Protein AF-A0ABD0QVF5-F1 (afdb_monomer_lite)

pLDDT: mean 89.02, std 10.07, range [56.16, 98.0]

Sequence (105 aa):
EQGQLIRQDEFLLTFRKKKCYRHIFLFQDLILFSKTRKTDVGNDTYIYKQSFKTSDIGMTHNSGDSGLCFEIWFRRRKSQDTREVKENWTRDLERILWEQAVHNR

Foldseek 3Di:
DQAAFDDWDWDFDQDPNDTDIWIWTDHPFKIWTWDWDADPVRDTDTHGDDMDTPVQKDKDQADDDPSPDIDIDGRPPPPCPDPVNVVVVVVVVVVVVVVCVVVVD

Structure (mmCIF, N/CA/C/O backbone):
d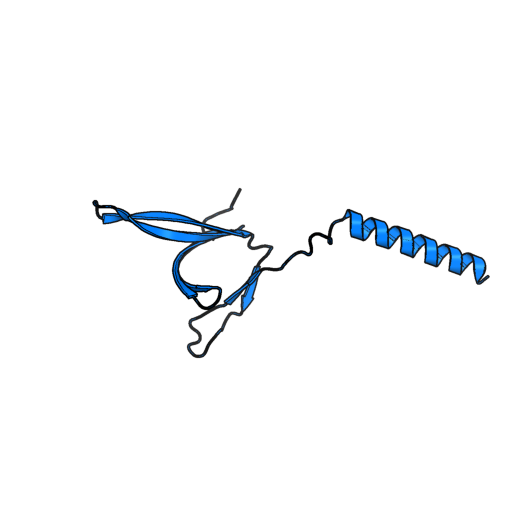ata_AF-A0ABD0QVF5-F1
#
_entry.id   AF-A0ABD0QVF5-F1
#
loop_
_atom_site.group_PDB
_atom_site.id
_atom_site.type_symbol
_atom_site.label_atom_id
_atom_site.label_alt_id
_atom_site.label_comp_id
_atom_site.label_asym_id
_atom_site.label_entity_id
_atom_site.label_seq_id
_atom_site.pdbx_PDB_ins_code
_atom_site.Cartn_x
_atom_site.Cartn_y
_atom_site.Cartn_z
_atom_site.occupancy
_atom_site.B_iso_or_equiv
_atom_site.auth_seq_id
_atom_site.auth_comp_id
_atom_site.auth_asym_id
_atom_site.auth_atom_id
_atom_site.pdbx_PDB_model_num
ATOM 1 N N . GLU A 1 1 ? -11.699 -3.614 -11.820 1.00 71.62 1 GLU A N 1
ATOM 2 C CA . GLU A 1 1 ? -12.300 -4.076 -10.552 1.00 71.62 1 GLU A CA 1
ATOM 3 C C . GLU A 1 1 ? -11.163 -4.357 -9.569 1.00 71.62 1 GLU A C 1
ATOM 5 O O . GLU A 1 1 ? -10.038 -4.487 -10.027 1.00 71.62 1 GLU A O 1
ATOM 10 N N . GLN A 1 2 ? -11.399 -4.304 -8.256 1.00 78.62 2 GLN A N 1
ATOM 11 C CA . GLN A 1 2 ? -10.343 -4.336 -7.219 1.00 78.62 2 GLN A CA 1
ATOM 12 C C . GLN A 1 2 ? -10.017 -5.742 -6.677 1.00 78.62 2 GLN A C 1
ATOM 14 O O . GLN A 1 2 ? -9.124 -5.887 -5.843 1.00 78.62 2 GLN A O 1
ATOM 19 N N . GLY A 1 3 ? -10.742 -6.761 -7.144 1.00 92.94 3 GLY A N 1
ATOM 20 C CA . GLY A 1 3 ? -10.661 -8.130 -6.642 1.00 92.94 3 GLY A CA 1
ATOM 21 C C . GLY A 1 3 ? -11.326 -8.325 -5.272 1.00 92.94 3 GLY A C 1
ATOM 22 O O . GLY A 1 3 ? -11.992 -7.429 -4.746 1.00 92.94 3 GLY A O 1
ATOM 23 N N . GLN A 1 4 ? -11.168 -9.523 -4.700 1.00 96.88 4 GLN A N 1
ATOM 24 C CA . GLN A 1 4 ? -11.738 -9.896 -3.399 1.00 96.88 4 GLN A CA 1
ATOM 25 C C . GLN A 1 4 ? -11.008 -9.198 -2.239 1.00 96.88 4 GLN A C 1
ATOM 27 O O . GLN A 1 4 ? -9.788 -9.036 -2.286 1.00 96.88 4 GLN A O 1
ATOM 32 N N . LEU A 1 5 ? -11.737 -8.822 -1.179 1.00 97.38 5 LEU A N 1
ATOM 33 C CA . LEU A 1 5 ? -11.147 -8.381 0.091 1.00 97.38 5 LEU A CA 1
ATOM 34 C C . LEU A 1 5 ? -10.530 -9.581 0.825 1.00 97.38 5 LEU A C 1
ATOM 36 O O . LEU A 1 5 ? -11.231 -10.539 1.139 1.00 97.38 5 LEU A O 1
ATOM 40 N N . ILE A 1 6 ? -9.235 -9.507 1.123 1.00 97.94 6 ILE A N 1
ATOM 41 C CA . ILE A 1 6 ? -8.459 -10.589 1.746 1.00 97.94 6 ILE A CA 1
ATOM 42 C C . ILE A 1 6 ? -8.274 -10.331 3.247 1.00 97.94 6 ILE A C 1
ATOM 44 O O . ILE A 1 6 ? -8.471 -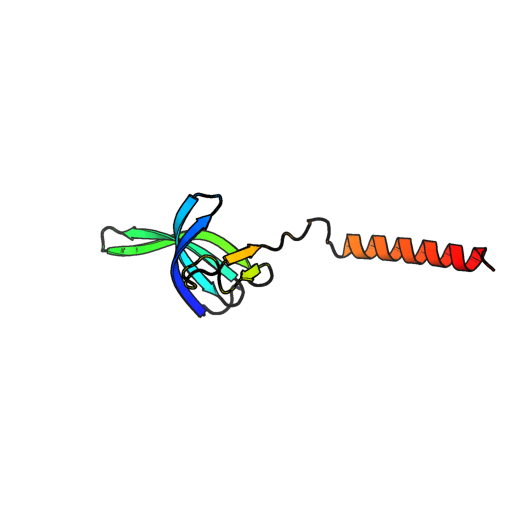11.230 4.063 1.00 97.94 6 ILE A O 1
ATOM 48 N N . ARG A 1 7 ? -7.884 -9.106 3.626 1.00 97.69 7 AR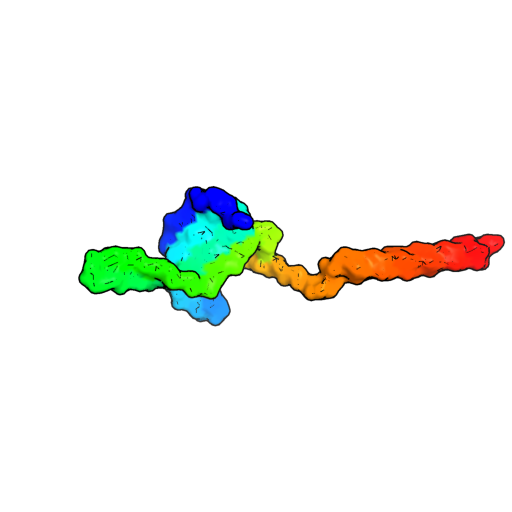G A N 1
ATOM 49 C CA . ARG A 1 7 ? -7.657 -8.691 5.023 1.00 97.69 7 ARG A CA 1
ATOM 50 C C . ARG A 1 7 ? -8.035 -7.229 5.222 1.00 97.69 7 ARG A C 1
ATOM 52 O O . ARG A 1 7 ? -7.982 -6.439 4.280 1.00 97.69 7 ARG A O 1
ATOM 59 N N . GLN A 1 8 ? -8.351 -6.865 6.458 1.00 97.31 8 GLN A N 1
ATOM 60 C CA . GLN A 1 8 ? -8.454 -5.473 6.869 1.00 97.31 8 GLN A CA 1
ATOM 61 C C . GLN A 1 8 ? -8.126 -5.323 8.353 1.00 97.31 8 GLN A C 1
ATOM 63 O O . GLN A 1 8 ? -8.624 -6.106 9.150 1.00 97.31 8 GLN A O 1
ATOM 68 N N . ASP A 1 9 ? -7.312 -4.331 8.699 1.00 96.38 9 ASP A N 1
ATOM 69 C CA . ASP A 1 9 ? -6.899 -4.057 10.079 1.00 96.38 9 ASP A CA 1
ATOM 70 C C . ASP A 1 9 ? -6.397 -2.613 10.222 1.00 96.38 9 ASP A C 1
ATOM 72 O O . ASP A 1 9 ? -6.040 -1.951 9.237 1.00 96.38 9 ASP A O 1
ATOM 76 N N . GLU A 1 10 ? -6.350 -2.118 11.459 1.00 95.44 10 GLU A N 1
ATOM 77 C CA . GLU A 1 10 ? -5.754 -0.822 11.777 1.00 95.44 10 GLU A CA 1
ATOM 78 C C . GLU A 1 10 ? -4.252 -0.954 12.055 1.00 95.44 10 GLU A C 1
ATOM 80 O O . GLU A 1 10 ? -3.814 -1.728 12.902 1.00 95.44 10 GLU A O 1
ATOM 85 N N . PHE A 1 11 ? -3.451 -0.144 11.361 1.00 94.81 11 PHE A N 1
ATOM 86 C CA . PHE A 1 11 ? -1.999 -0.120 11.505 1.00 94.81 11 PHE A CA 1
ATOM 87 C C . PHE A 1 11 ? -1.490 1.278 11.840 1.00 94.81 11 PHE A C 1
ATOM 89 O O . PHE A 1 11 ? -1.964 2.289 11.306 1.00 94.81 11 PHE A O 1
ATOM 96 N N . LEU A 1 12 ? -0.441 1.330 12.664 1.00 94.06 12 LEU A N 1
ATOM 97 C CA . LEU A 1 12 ? 0.377 2.524 12.833 1.00 94.06 12 LEU A CA 1
ATOM 98 C C . LEU A 1 12 ? 1.369 2.637 11.670 1.00 94.06 12 LEU A C 1
ATOM 100 O O . LEU A 1 12 ? 2.391 1.958 11.629 1.00 94.06 12 LEU A O 1
ATOM 104 N N . LEU A 1 13 ? 1.096 3.539 10.734 1.00 92.44 13 LEU A N 1
ATOM 105 C CA . LEU A 1 13 ? 1.963 3.782 9.585 1.00 92.44 13 LEU A CA 1
ATOM 106 C C . LEU A 1 13 ? 2.970 4.878 9.876 1.00 92.44 13 LEU A C 1
ATOM 108 O O . LEU A 1 13 ? 2.603 5.943 10.375 1.00 92.44 13 LEU A O 1
ATOM 112 N N . THR A 1 14 ? 4.214 4.660 9.454 1.00 90.50 14 THR A N 1
ATOM 113 C CA . THR A 1 14 ? 5.219 5.719 9.353 1.00 90.50 14 THR A CA 1
ATOM 114 C C . THR A 1 14 ? 5.382 6.111 7.890 1.00 90.50 14 THR A C 1
ATOM 116 O O . THR A 1 14 ? 5.956 5.372 7.100 1.00 90.50 14 THR A O 1
ATOM 119 N N . PHE A 1 15 ? 4.883 7.288 7.514 1.00 84.81 15 PHE A N 1
ATOM 120 C CA . PHE A 1 15 ? 4.999 7.821 6.157 1.00 84.81 15 PHE A CA 1
ATOM 121 C C . PHE A 1 15 ? 5.638 9.208 6.194 1.00 84.81 15 PHE A C 1
ATOM 123 O O . PHE A 1 15 ? 5.171 10.093 6.912 1.00 84.81 15 PHE A O 1
ATOM 130 N N . ARG A 1 16 ? 6.720 9.414 5.429 1.00 86.00 16 ARG A N 1
ATOM 131 C CA . ARG A 1 16 ? 7.478 10.685 5.394 1.00 86.00 16 ARG A CA 1
ATOM 132 C C . ARG A 1 16 ? 7.829 11.210 6.798 1.00 86.00 16 ARG A C 1
ATOM 134 O O . ARG A 1 16 ? 7.617 12.382 7.097 1.00 86.00 16 ARG A O 1
ATOM 141 N N . LYS A 1 17 ? 8.337 10.324 7.666 1.00 87.25 17 LYS A N 1
ATOM 142 C CA . LYS A 1 17 ? 8.688 10.600 9.077 1.00 87.25 17 LYS A CA 1
ATOM 143 C C . LYS A 1 17 ? 7.510 10.998 9.986 1.00 87.25 17 LYS A C 1
ATOM 145 O O . LYS A 1 17 ? 7.736 11.391 11.125 1.00 87.25 17 LYS A O 1
ATOM 150 N N . LYS A 1 18 ? 6.257 10.886 9.529 1.00 91.00 18 LYS A N 1
ATOM 151 C CA . LYS A 1 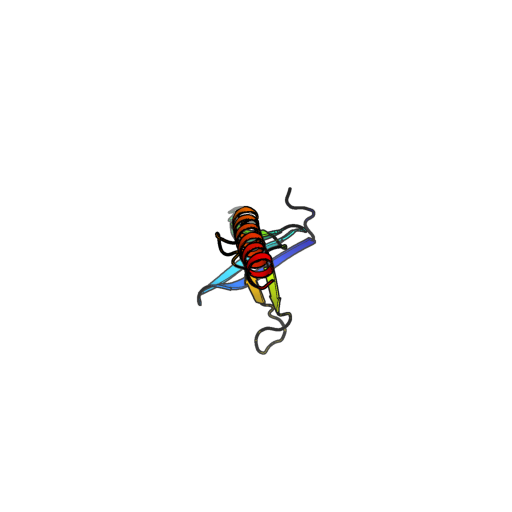18 ? 5.057 11.108 10.350 1.00 91.00 18 LYS A CA 1
ATOM 152 C C . LYS A 1 18 ? 4.376 9.780 10.659 1.00 91.00 18 LYS A C 1
ATOM 154 O O . LYS A 1 18 ? 4.183 8.965 9.758 1.00 91.00 18 LYS A O 1
ATOM 159 N N . LYS A 1 19 ? 3.991 9.591 11.921 1.00 93.00 19 LYS A N 1
ATOM 160 C CA . LYS A 1 19 ? 3.219 8.433 12.381 1.00 93.00 19 LYS A CA 1
ATOM 161 C C . LYS A 1 19 ? 1.725 8.731 12.316 1.00 93.00 19 LYS A C 1
ATOM 163 O O . LYS A 1 19 ? 1.295 9.813 12.715 1.00 93.00 19 LYS A O 1
ATOM 168 N N . CYS A 1 20 ? 0.928 7.799 11.809 1.00 93.50 20 CYS A N 1
ATOM 169 C CA . CYS A 1 20 ? -0.526 7.922 11.816 1.00 93.50 20 CYS A CA 1
ATOM 170 C C . CYS A 1 20 ? -1.219 6.562 11.747 1.00 93.50 20 CYS A C 1
ATOM 172 O O . CYS A 1 20 ? -0.766 5.683 11.020 1.00 93.50 20 CYS A O 1
ATOM 174 N N . TYR A 1 21 ? -2.347 6.425 12.441 1.00 94.50 21 TYR A N 1
ATOM 175 C CA . TYR A 1 21 ? -3.212 5.258 12.300 1.00 94.50 21 TYR A CA 1
ATOM 176 C C . TYR A 1 21 ? -4.000 5.321 10.991 1.00 94.50 21 TYR A C 1
ATOM 178 O O . TYR A 1 21 ? -4.508 6.385 10.593 1.00 94.50 21 TYR A O 1
ATOM 186 N N . ARG A 1 22 ? -4.065 4.192 10.291 1.00 96.31 22 ARG A N 1
ATOM 187 C CA . ARG A 1 22 ? -4.970 3.976 9.161 1.00 96.31 22 ARG A CA 1
ATOM 188 C C . ARG A 1 22 ? -5.575 2.597 9.277 1.00 96.31 22 ARG A C 1
ATOM 190 O O . ARG A 1 22 ? -4.860 1.643 9.565 1.00 96.31 22 ARG A O 1
ATOM 197 N N . HIS A 1 23 ? -6.844 2.506 8.919 1.00 97.31 23 HIS A N 1
ATOM 198 C CA . HIS A 1 23 ? -7.446 1.230 8.584 1.00 97.31 23 HIS A CA 1
ATOM 199 C C . HIS A 1 23 ? -7.065 0.889 7.148 1.00 97.31 23 HIS A C 1
ATOM 201 O O . HIS A 1 23 ? -7.314 1.679 6.222 1.00 97.31 23 HIS A O 1
ATOM 207 N N . ILE A 1 24 ? -6.387 -0.239 6.986 1.00 97.31 24 ILE A N 1
ATOM 208 C CA . ILE A 1 24 ? -5.882 -0.726 5.710 1.00 97.31 24 ILE A CA 1
ATOM 209 C C . ILE A 1 24 ? -6.794 -1.849 5.237 1.00 97.31 24 ILE A C 1
ATOM 211 O O . ILE A 1 24 ? -7.084 -2.763 5.998 1.00 97.31 24 ILE A O 1
ATOM 215 N N . PHE A 1 25 ? -7.194 -1.802 3.971 1.00 97.69 25 PHE A N 1
ATOM 216 C CA . PHE A 1 25 ? -7.897 -2.888 3.297 1.00 97.69 25 PHE A CA 1
ATOM 217 C C . PHE A 1 25 ? -6.969 -3.495 2.251 1.00 97.69 25 PHE A C 1
ATOM 219 O O . PHE A 1 25 ? -6.499 -2.794 1.352 1.00 97.69 25 PHE A O 1
ATOM 226 N N . LEU A 1 26 ? -6.706 -4.792 2.364 1.00 97.50 26 LEU A N 1
ATOM 227 C CA . LEU A 1 26 ? -5.959 -5.556 1.378 1.00 97.50 26 LEU A CA 1
ATOM 228 C C . LEU A 1 26 ? -6.944 -6.312 0.494 1.00 97.50 26 LEU A C 1
ATOM 230 O O . LEU A 1 26 ? -7.570 -7.275 0.938 1.00 97.50 26 LEU A O 1
ATOM 234 N N . PHE A 1 27 ? -7.046 -5.885 -0.756 1.00 98.00 27 PHE A N 1
ATOM 235 C CA . PHE A 1 27 ? -7.719 -6.623 -1.812 1.00 98.00 27 PHE A CA 1
ATOM 236 C C . PHE A 1 27 ? -6.694 -7.381 -2.657 1.00 98.00 27 PHE A C 1
ATOM 238 O O . PHE A 1 27 ? -5.488 -7.151 -2.556 1.00 98.00 27 PHE A O 1
ATOM 245 N N . GLN A 1 28 ? -7.176 -8.269 -3.522 1.00 96.50 28 GLN A N 1
ATOM 246 C CA . GLN A 1 28 ? -6.324 -9.014 -4.446 1.00 96.50 28 GLN A CA 1
ATOM 247 C C . GLN A 1 28 ? -5.505 -8.094 -5.368 1.00 96.50 28 GLN A C 1
ATOM 249 O O . GLN A 1 28 ? -4.295 -8.284 -5.515 1.00 96.50 28 GLN A O 1
ATOM 254 N N . ASP A 1 29 ? -6.130 -7.047 -5.917 1.00 95.94 29 ASP A N 1
ATOM 255 C CA . ASP A 1 29 ? -5.483 -6.194 -6.921 1.00 95.94 29 ASP A CA 1
ATOM 256 C C . ASP A 1 29 ? -4.977 -4.858 -6.364 1.00 95.94 29 ASP A C 1
ATOM 258 O O . ASP A 1 29 ? -4.256 -4.134 -7.057 1.00 95.94 29 ASP A O 1
ATOM 262 N N . LEU A 1 30 ? -5.330 -4.499 -5.123 1.00 96.19 30 LEU A N 1
ATOM 263 C CA . LEU A 1 30 ? -4.881 -3.256 -4.495 1.00 96.19 30 LEU A CA 1
ATOM 264 C C . LEU A 1 30 ? -4.820 -3.317 -2.968 1.00 96.19 30 LEU A C 1
ATOM 266 O O . LEU A 1 30 ? -5.558 -4.048 -2.316 1.00 96.19 30 LEU A O 1
ATOM 270 N N . ILE A 1 31 ? -3.993 -2.449 -2.395 1.00 96.19 31 ILE A N 1
ATOM 271 C CA . ILE A 1 31 ? -4.028 -2.081 -0.978 1.00 96.19 31 ILE A CA 1
ATOM 272 C C . ILE A 1 31 ? -4.589 -0.663 -0.846 1.00 96.19 31 ILE A C 1
ATOM 274 O O . ILE A 1 31 ? -4.174 0.248 -1.569 1.00 96.19 31 ILE A O 1
ATOM 278 N N . LEU A 1 32 ? -5.543 -0.465 0.062 1.00 96.94 32 LEU A N 1
ATOM 279 C CA . LEU A 1 32 ? -6.227 0.805 0.295 1.00 96.94 32 LEU A CA 1
ATOM 280 C C . LEU A 1 32 ? -5.977 1.291 1.719 1.00 96.94 32 LEU A C 1
ATOM 282 O O . LEU A 1 32 ? -6.193 0.575 2.689 1.00 96.94 32 LEU A O 1
ATOM 286 N N . PHE A 1 33 ? -5.582 2.553 1.836 1.00 96.56 33 PHE A N 1
ATOM 287 C CA . PHE A 1 33 ? -5.359 3.267 3.083 1.00 96.56 33 PHE A CA 1
ATOM 288 C C . PHE A 1 33 ? -6.526 4.207 3.354 1.00 96.56 33 PHE A C 1
ATOM 290 O O . PHE A 1 33 ? -6.863 5.057 2.520 1.00 96.56 33 PHE A O 1
ATOM 297 N N . SER A 1 34 ? -7.097 4.118 4.552 1.00 97.38 34 SER A N 1
ATOM 298 C CA . SER A 1 34 ? -8.209 4.967 4.973 1.00 97.38 34 SER A CA 1
ATOM 299 C C . SER A 1 34 ? -7.985 5.564 6.360 1.00 97.38 34 SER A C 1
ATOM 301 O O . SER A 1 34 ? -7.224 5.046 7.175 1.00 97.38 34 SER A O 1
ATOM 303 N N . LYS A 1 35 ? -8.625 6.701 6.634 1.00 95.88 35 LYS A N 1
ATOM 304 C CA . LYS A 1 35 ? -8.718 7.261 7.983 1.00 95.88 35 LYS A CA 1
ATOM 305 C C . LYS A 1 35 ? -10.061 6.855 8.581 1.00 95.88 35 LYS A C 1
ATOM 307 O O . LYS A 1 35 ? -11.090 7.266 8.048 1.00 95.88 35 LYS A O 1
ATOM 312 N N . THR A 1 36 ? -10.027 6.149 9.702 1.00 94.75 36 THR A N 1
ATOM 313 C CA . THR A 1 36 ? -11.209 5.842 10.510 1.00 94.75 36 THR A CA 1
ATOM 314 C C . THR A 1 36 ? -11.766 7.120 11.138 1.00 94.75 36 THR A C 1
ATOM 316 O O . THR A 1 36 ? -11.020 7.971 11.642 1.00 94.75 36 THR A O 1
ATOM 319 N N . ARG A 1 37 ? -13.084 7.284 11.083 1.00 93.44 37 ARG A N 1
ATOM 320 C CA . ARG A 1 37 ? -13.845 8.295 11.811 1.00 93.44 37 ARG A CA 1
ATOM 321 C C . ARG A 1 37 ? -14.990 7.619 12.545 1.00 93.44 37 ARG A C 1
ATOM 323 O O . ARG A 1 37 ? -15.847 7.015 11.908 1.00 93.44 37 ARG A O 1
ATOM 330 N N . LYS A 1 38 ? -15.030 7.807 13.858 1.00 89.56 38 LYS A N 1
ATOM 331 C CA . LYS A 1 38 ? -16.172 7.418 14.679 1.00 89.56 38 LYS A CA 1
ATOM 332 C C . LYS A 1 38 ? -17.324 8.380 14.427 1.00 89.56 38 LYS A C 1
ATOM 334 O O . LYS A 1 38 ? -17.116 9.593 14.380 1.00 89.56 38 LYS A O 1
ATOM 339 N N . THR A 1 39 ? -18.506 7.826 14.223 1.00 87.25 39 THR A N 1
ATOM 340 C CA . THR A 1 39 ? -19.765 8.572 14.181 1.00 87.25 39 THR A CA 1
ATOM 341 C C . THR A 1 39 ? -20.322 8.729 15.592 1.00 87.25 39 THR A C 1
ATOM 343 O O . THR A 1 39 ? -19.956 7.969 16.490 1.00 87.25 39 THR A O 1
ATOM 346 N N . ASP A 1 40 ? -21.240 9.676 15.782 1.00 84.88 40 ASP A N 1
ATOM 347 C CA . ASP A 1 40 ? -21.885 9.924 17.082 1.00 84.88 40 ASP A CA 1
ATOM 348 C C . ASP A 1 40 ? -22.694 8.712 17.584 1.00 84.88 40 ASP A C 1
ATOM 350 O O . ASP A 1 40 ? -22.944 8.569 18.775 1.00 84.88 40 ASP A O 1
ATOM 354 N N . VAL A 1 41 ? -23.050 7.799 16.673 1.00 84.75 41 VAL A N 1
ATOM 355 C CA . VAL A 1 41 ? -23.777 6.548 16.949 1.00 84.75 41 VAL A CA 1
ATOM 356 C C . VAL A 1 41 ? -22.818 5.374 17.234 1.00 84.75 41 VAL A C 1
ATOM 358 O O . VAL A 1 41 ? -23.246 4.234 17.372 1.00 84.75 41 VAL A O 1
ATOM 361 N N . GLY A 1 42 ? -21.505 5.622 17.310 1.00 83.12 42 GLY A N 1
ATOM 362 C CA . GLY A 1 42 ? -20.491 4.614 17.643 1.00 83.12 42 GLY A CA 1
ATOM 363 C C . GLY A 1 42 ? -20.006 3.754 16.471 1.00 83.12 42 GLY A C 1
ATOM 364 O O . GLY A 1 42 ? -19.096 2.950 16.657 1.00 83.12 42 GLY A O 1
ATOM 365 N N . ASN A 1 43 ? -20.547 3.944 15.265 1.00 88.38 43 ASN A N 1
ATOM 366 C CA . ASN A 1 43 ? -20.096 3.231 14.068 1.00 88.38 43 ASN A CA 1
ATOM 367 C C . ASN A 1 43 ? -18.842 3.876 13.471 1.00 88.38 43 ASN A C 1
ATOM 369 O O . ASN A 1 43 ? -18.729 5.107 13.436 1.00 88.38 43 ASN A O 1
ATOM 373 N N . ASP A 1 44 ? -17.948 3.052 12.929 1.00 90.62 44 ASP A N 1
ATOM 374 C CA . ASP A 1 44 ? -16.777 3.514 12.194 1.00 90.62 44 ASP A CA 1
ATOM 375 C C . ASP A 1 44 ? -17.108 3.795 10.724 1.00 90.62 44 ASP A C 1
ATOM 377 O O . ASP A 1 44 ? -17.771 3.024 10.033 1.00 90.62 44 ASP A O 1
ATOM 381 N N . THR A 1 45 ? -16.607 4.924 10.231 1.00 94.00 45 THR A N 1
ATOM 382 C CA . THR A 1 45 ? -16.623 5.300 8.816 1.00 94.00 45 THR A CA 1
ATOM 383 C C . THR A 1 45 ? -15.196 5.424 8.306 1.00 94.00 45 THR A C 1
ATOM 385 O O . THR A 1 45 ? -14.318 5.971 8.978 1.00 94.00 45 THR A O 1
ATOM 388 N N . TYR A 1 46 ? -14.947 4.931 7.095 1.00 96.12 46 TYR A N 1
ATOM 389 C CA . TYR A 1 46 ? -13.611 4.910 6.506 1.00 96.12 46 TYR A CA 1
ATOM 390 C C . TYR A 1 46 ? -13.491 5.957 5.408 1.00 96.12 46 TYR A C 1
ATOM 392 O O . TYR A 1 46 ? -14.119 5.871 4.356 1.00 96.12 46 TYR A O 1
ATOM 400 N N . ILE A 1 47 ? -12.647 6.959 5.642 1.00 96.44 47 ILE A N 1
ATOM 401 C CA . ILE A 1 47 ? -12.369 8.002 4.656 1.00 96.44 47 ILE A CA 1
ATOM 402 C C . ILE A 1 47 ? -11.167 7.588 3.825 1.00 96.44 47 ILE A C 1
ATOM 404 O O . ILE A 1 47 ? -10.054 7.503 4.352 1.00 96.44 47 ILE A O 1
ATOM 408 N N . TYR A 1 48 ? -11.374 7.415 2.521 1.00 96.56 48 TYR A N 1
ATOM 409 C CA . TYR A 1 48 ? -10.306 7.148 1.562 1.00 96.56 48 TYR A CA 1
ATOM 410 C C . TYR A 1 48 ? -9.143 8.144 1.700 1.00 96.56 48 TYR A C 1
ATOM 412 O O . TYR A 1 48 ? -9.336 9.359 1.823 1.00 96.56 48 TYR A O 1
ATOM 420 N N . LYS A 1 49 ? -7.913 7.623 1.680 1.00 95.50 49 LYS A N 1
ATOM 421 C CA . LYS A 1 49 ? -6.688 8.429 1.619 1.00 95.50 49 LYS A CA 1
ATOM 422 C C . LYS A 1 49 ? -5.871 8.119 0.386 1.00 95.50 49 LYS A C 1
ATOM 424 O O . LYS A 1 49 ? -5.452 9.048 -0.298 1.00 95.50 49 LYS A O 1
ATOM 429 N N . GLN A 1 50 ? -5.616 6.843 0.137 1.00 94.06 50 GLN A N 1
ATOM 430 C CA . GLN A 1 50 ? -4.770 6.418 -0.967 1.00 94.06 50 GLN A CA 1
ATOM 431 C C . GLN A 1 50 ? -4.990 4.941 -1.263 1.00 94.06 50 GLN A C 1
ATOM 433 O O . GLN A 1 50 ? -5.380 4.188 -0.378 1.00 94.06 50 GLN A O 1
ATOM 438 N N . SER A 1 51 ? -4.692 4.515 -2.482 1.00 94.69 51 SER A N 1
ATOM 439 C CA . SER A 1 51 ? -4.569 3.103 -2.826 1.00 94.69 51 SER A CA 1
ATOM 440 C C . SER A 1 51 ? -3.417 2.885 -3.797 1.00 94.69 51 SER A C 1
ATOM 442 O O . SER A 1 51 ? -2.972 3.822 -4.465 1.00 94.69 51 SER A O 1
ATOM 444 N N . PHE A 1 52 ? -2.931 1.650 -3.853 1.00 93.19 52 PHE A N 1
ATOM 445 C CA . PHE A 1 52 ? -1.883 1.225 -4.773 1.00 93.19 52 PHE A CA 1
ATOM 446 C C . PHE A 1 52 ? -2.196 -0.169 -5.284 1.00 93.19 52 PHE A C 1
ATOM 448 O O . PHE A 1 52 ? -2.637 -1.017 -4.510 1.00 93.19 52 PHE A O 1
ATOM 455 N N . LYS A 1 53 ? -1.932 -0.416 -6.569 1.00 93.94 53 LYS A N 1
ATOM 456 C CA . LYS A 1 53 ? -2.051 -1.761 -7.123 1.00 93.94 53 LYS A CA 1
ATOM 457 C C . LYS A 1 53 ? -1.010 -2.671 -6.488 1.00 93.94 53 LYS A C 1
ATOM 459 O O . LYS A 1 53 ? 0.152 -2.279 -6.366 1.00 93.94 53 LYS A O 1
ATOM 464 N N . THR A 1 54 ? -1.400 -3.892 -6.146 1.00 94.00 54 THR A N 1
ATOM 465 C CA . THR A 1 54 ? -0.474 -4.903 -5.609 1.00 94.00 54 THR A CA 1
ATOM 466 C C . THR A 1 54 ? 0.656 -5.205 -6.597 1.00 94.00 54 THR A C 1
ATOM 468 O O . THR A 1 54 ? 1.794 -5.400 -6.180 1.00 94.00 54 THR A O 1
ATOM 471 N N . SER A 1 55 ? 0.394 -5.097 -7.906 1.00 92.25 55 SER A N 1
ATOM 472 C CA . SER A 1 55 ? 1.403 -5.215 -8.972 1.00 92.25 55 SER A CA 1
ATOM 473 C C . SER A 1 55 ? 2.523 -4.166 -8.923 1.00 92.25 55 SER A C 1
ATOM 475 O O . SER A 1 55 ? 3.579 -4.365 -9.524 1.00 92.25 55 SER A O 1
ATOM 477 N N . ASP A 1 56 ? 2.294 -3.032 -8.256 1.00 91.31 56 ASP A N 1
ATOM 478 C CA . ASP A 1 56 ? 3.240 -1.913 -8.187 1.00 91.31 56 ASP A CA 1
ATOM 479 C C . ASP A 1 56 ? 3.963 -1.836 -6.824 1.00 91.31 56 ASP A C 1
ATOM 481 O O . ASP A 1 56 ? 4.709 -0.886 -6.569 1.00 91.31 56 ASP A O 1
ATOM 485 N N . ILE A 1 57 ? 3.773 -2.831 -5.950 1.00 92.19 57 ILE A N 1
ATOM 486 C CA . ILE A 1 57 ? 4.335 -2.874 -4.594 1.00 92.19 57 ILE A CA 1
ATOM 487 C C . ILE A 1 57 ? 5.415 -3.959 -4.483 1.00 92.19 57 ILE A C 1
ATOM 489 O O . ILE A 1 57 ? 5.267 -5.061 -5.003 1.00 92.19 57 ILE A O 1
ATOM 493 N N . GLY A 1 58 ? 6.509 -3.647 -3.784 1.00 91.56 58 GLY A N 1
ATOM 494 C CA . GLY A 1 58 ? 7.418 -4.631 -3.187 1.00 91.56 58 GLY A CA 1
ATOM 495 C C . GLY A 1 58 ? 7.338 -4.590 -1.657 1.00 91.56 58 GLY A C 1
ATOM 496 O O . GLY A 1 58 ? 6.831 -3.615 -1.102 1.00 91.56 58 GLY A O 1
ATOM 497 N N . MET A 1 59 ? 7.809 -5.642 -0.980 1.00 92.88 59 MET A N 1
ATOM 498 C CA . MET A 1 59 ? 7.649 -5.805 0.471 1.00 92.88 59 MET A CA 1
ATOM 499 C C . MET A 1 59 ? 8.875 -6.434 1.150 1.00 92.88 59 MET A C 1
ATOM 501 O O . MET A 1 59 ? 9.459 -7.381 0.619 1.00 92.88 59 MET A O 1
ATOM 505 N N . THR A 1 60 ? 9.229 -5.931 2.339 1.00 90.31 60 THR A N 1
ATOM 506 C CA . THR A 1 60 ? 10.209 -6.514 3.273 1.00 90.31 60 THR A CA 1
ATOM 507 C C . THR A 1 60 ? 9.404 -7.064 4.434 1.00 90.31 60 THR A C 1
ATOM 509 O O . THR A 1 60 ? 8.652 -6.326 5.069 1.00 90.31 60 THR A O 1
ATOM 512 N N . HIS A 1 61 ? 9.566 -8.359 4.697 1.00 84.88 61 HIS A N 1
ATOM 513 C CA . HIS A 1 61 ? 8.792 -9.082 5.705 1.00 84.88 61 HIS A CA 1
ATOM 514 C C . HIS A 1 61 ? 9.086 -8.599 7.128 1.00 84.88 61 HIS A C 1
ATOM 516 O O . HIS A 1 61 ? 8.156 -8.386 7.893 1.00 84.88 61 HIS A O 1
ATOM 522 N N . ASN A 1 62 ? 10.365 -8.386 7.450 1.00 83.62 62 ASN A N 1
ATOM 523 C CA . ASN A 1 62 ? 10.817 -8.005 8.783 1.00 83.62 62 ASN A CA 1
ATOM 524 C C . ASN A 1 62 ? 11.549 -6.667 8.703 1.00 83.62 62 ASN A C 1
ATOM 526 O O . ASN A 1 62 ? 12.696 -6.606 8.260 1.00 83.62 62 ASN A O 1
ATOM 530 N N . SER A 1 63 ? 10.875 -5.608 9.130 1.00 76.50 63 SER A N 1
ATOM 531 C CA . SER A 1 63 ? 11.442 -4.271 9.263 1.00 76.50 63 SER A CA 1
ATOM 532 C C . SER A 1 63 ? 11.487 -3.869 10.739 1.00 76.50 63 SER A C 1
ATOM 534 O O . SER A 1 63 ? 10.569 -4.153 11.504 1.00 76.50 63 SER A O 1
ATOM 536 N N . GLY A 1 64 ? 12.546 -3.169 11.148 1.00 76.38 64 GLY A N 1
ATOM 537 C CA . GLY A 1 64 ? 12.754 -2.773 12.546 1.00 76.38 64 GLY A CA 1
ATOM 538 C C . GLY A 1 64 ? 13.061 -3.943 13.492 1.00 76.38 64 GLY A C 1
ATOM 539 O O . GLY A 1 64 ? 13.160 -5.094 13.077 1.00 76.38 64 GLY A O 1
ATOM 540 N N . ASP A 1 65 ? 13.208 -3.633 14.781 1.00 76.12 65 ASP A N 1
ATOM 541 C CA . ASP A 1 65 ? 13.812 -4.564 15.749 1.00 76.12 65 ASP A CA 1
ATOM 542 C C . ASP A 1 65 ? 12.824 -5.569 16.365 1.00 76.12 65 ASP A C 1
ATOM 544 O O . ASP A 1 65 ? 13.237 -6.578 16.928 1.00 76.12 65 ASP A O 1
ATOM 548 N N . SER A 1 66 ? 11.512 -5.318 16.275 1.00 82.19 66 SER A N 1
ATOM 549 C CA . SER A 1 66 ? 10.491 -6.166 16.914 1.00 82.19 66 SER A CA 1
ATOM 550 C C . SER A 1 66 ? 10.031 -7.351 16.063 1.00 82.19 66 SER A C 1
ATOM 552 O O . SER A 1 66 ? 9.326 -8.216 16.574 1.00 82.19 66 SER A O 1
ATOM 554 N N . GLY A 1 67 ? 10.345 -7.370 14.761 1.00 80.69 67 GLY A N 1
ATOM 555 C CA . GLY A 1 67 ? 9.838 -8.375 13.815 1.00 80.69 67 GLY A CA 1
ATOM 556 C C . GLY A 1 67 ? 8.323 -8.322 13.558 1.00 80.69 67 GLY A C 1
ATOM 557 O O . GLY A 1 67 ? 7.802 -9.147 12.818 1.00 80.69 67 GLY A O 1
ATOM 558 N N . LEU A 1 68 ? 7.605 -7.359 14.148 1.00 83.62 68 LEU A N 1
ATOM 559 C CA . LEU A 1 68 ? 6.155 -7.181 13.977 1.00 83.62 68 LEU A CA 1
ATOM 560 C C . LEU A 1 68 ? 5.799 -6.181 12.871 1.00 83.62 68 LEU A C 1
ATOM 562 O O . LEU A 1 68 ? 4.626 -6.000 12.548 1.00 83.62 68 LEU A O 1
ATOM 566 N N . CYS A 1 69 ? 6.798 -5.497 12.317 1.00 85.69 69 CYS A N 1
ATOM 567 C CA . CYS A 1 69 ? 6.606 -4.517 11.263 1.00 85.69 69 CYS A CA 1
ATOM 568 C C . CYS A 1 69 ? 7.056 -5.109 9.931 1.00 85.69 69 CYS A C 1
ATOM 570 O O . CYS A 1 69 ? 8.137 -5.682 9.828 1.00 85.69 69 CYS A O 1
ATOM 572 N N . PHE A 1 70 ? 6.260 -4.876 8.899 1.00 88.94 70 PHE A N 1
ATOM 573 C CA . PHE A 1 70 ? 6.662 -5.049 7.513 1.00 88.94 70 PHE A CA 1
ATOM 574 C C . PHE A 1 70 ? 6.739 -3.673 6.851 1.00 88.94 70 PHE A C 1
ATOM 576 O O . PHE A 1 70 ? 6.118 -2.703 7.298 1.00 88.94 70 PHE A O 1
ATOM 583 N N . GLU A 1 71 ? 7.497 -3.584 5.769 1.00 90.56 71 GLU A N 1
ATOM 584 C CA . GLU A 1 71 ? 7.580 -2.381 4.949 1.00 90.56 71 GLU A CA 1
ATOM 585 C C . GLU A 1 71 ? 7.112 -2.694 3.536 1.00 90.56 71 GLU A C 1
ATOM 587 O O . GLU A 1 71 ? 7.451 -3.737 2.981 1.00 90.56 71 GLU A O 1
ATOM 592 N N . ILE A 1 72 ? 6.359 -1.766 2.946 1.00 91.75 72 ILE A N 1
ATOM 593 C CA . ILE A 1 72 ? 6.045 -1.781 1.521 1.00 91.75 72 ILE A CA 1
ATOM 594 C C . ILE A 1 72 ? 6.718 -0.596 0.833 1.00 91.75 72 ILE A C 1
ATOM 596 O O . ILE A 1 72 ? 6.693 0.528 1.339 1.00 91.75 72 ILE A O 1
ATOM 600 N N . TRP A 1 73 ? 7.275 -0.825 -0.350 1.00 89.50 73 TRP A N 1
ATOM 601 C CA . TRP A 1 73 ? 7.788 0.230 -1.221 1.00 89.50 73 TRP A CA 1
ATOM 602 C C . TRP A 1 73 ? 7.100 0.180 -2.570 1.00 89.50 73 TRP A C 1
ATOM 604 O O . TRP A 1 73 ? 6.734 -0.872 -3.091 1.00 89.50 73 TRP A O 1
ATOM 614 N N . PHE A 1 74 ? 6.954 1.356 -3.162 1.00 85.06 74 PHE A N 1
ATOM 615 C CA . PHE A 1 74 ? 6.290 1.507 -4.444 1.00 85.06 74 PHE A CA 1
ATOM 616 C C . PHE A 1 74 ? 7.327 1.497 -5.556 1.00 85.06 74 PHE A C 1
ATOM 618 O O . PHE A 1 74 ? 8.278 2.287 -5.549 1.00 85.06 74 PHE A O 1
ATOM 625 N N . ARG A 1 75 ? 7.124 0.637 -6.552 1.00 76.88 75 ARG A N 1
ATOM 626 C CA . ARG A 1 75 ? 7.882 0.708 -7.796 1.00 76.88 75 ARG A CA 1
ATOM 627 C C . ARG A 1 75 ? 7.453 1.972 -8.533 1.00 76.88 75 ARG A C 1
ATOM 629 O O . ARG A 1 75 ? 6.370 2.041 -9.108 1.00 76.88 75 ARG A O 1
ATOM 636 N N . ARG A 1 76 ? 8.313 2.992 -8.545 1.00 66.44 76 ARG A N 1
ATOM 637 C CA . ARG A 1 76 ? 8.194 4.079 -9.522 1.00 66.44 76 ARG A CA 1
ATOM 638 C C . ARG A 1 76 ? 8.453 3.472 -10.898 1.00 66.44 76 ARG A C 1
ATOM 640 O O . ARG A 1 76 ? 9.608 3.273 -11.260 1.00 66.44 76 ARG A O 1
ATOM 647 N N . ARG A 1 77 ? 7.402 3.204 -11.676 1.00 61.06 77 ARG A N 1
ATOM 648 C CA . ARG A 1 77 ? 7.578 3.146 -13.132 1.00 61.06 77 ARG A CA 1
ATOM 649 C C . ARG A 1 77 ? 8.073 4.526 -13.546 1.00 61.06 77 ARG A C 1
ATOM 651 O O . ARG A 1 77 ? 7.425 5.525 -13.220 1.00 61.06 77 ARG A O 1
ATOM 658 N N . LYS A 1 78 ? 9.237 4.614 -14.191 1.00 58.56 78 LYS A N 1
ATOM 659 C CA . LYS A 1 78 ? 9.601 5.865 -14.857 1.00 58.56 78 LYS A CA 1
ATOM 660 C C . LYS A 1 78 ? 8.521 6.095 -15.913 1.00 58.56 78 LYS A C 1
ATOM 662 O O . LYS A 1 78 ? 8.161 5.164 -16.625 1.00 58.56 78 LYS A O 1
ATOM 667 N N . SER A 1 79 ? 7.983 7.308 -16.016 1.00 58.00 79 SER A N 1
ATOM 668 C CA . SER A 1 79 ? 6.966 7.635 -17.030 1.00 58.00 79 SER A CA 1
ATOM 669 C C . SER A 1 79 ? 7.451 7.392 -18.468 1.00 58.00 79 SER A C 1
ATOM 671 O O . SER A 1 79 ? 6.641 7.380 -19.383 1.00 58.00 79 SER A O 1
ATOM 673 N N . GLN A 1 80 ? 8.761 7.194 -18.652 1.00 56.53 80 GLN A N 1
ATOM 674 C CA . GLN A 1 80 ? 9.416 6.861 -19.913 1.00 56.53 80 GLN A CA 1
ATOM 675 C C . GLN A 1 80 ? 9.511 5.359 -20.214 1.00 56.53 80 GLN A C 1
ATOM 677 O O . GLN A 1 80 ? 9.895 5.024 -21.325 1.00 56.53 80 GLN A O 1
ATOM 682 N N . ASP A 1 81 ? 9.134 4.446 -19.313 1.00 63.88 81 ASP A N 1
ATOM 683 C CA . ASP A 1 81 ? 9.064 3.012 -19.645 1.00 63.88 81 ASP A CA 1
ATOM 684 C C . ASP A 1 81 ? 7.748 2.697 -20.378 1.00 63.88 81 ASP A C 1
ATOM 686 O O . ASP A 1 81 ? 6.950 1.852 -19.961 1.00 63.88 81 ASP A O 1
ATOM 690 N N . THR A 1 82 ? 7.466 3.430 -21.457 1.00 74.38 82 THR A N 1
ATOM 691 C CA . THR A 1 82 ? 6.361 3.093 -22.352 1.00 74.38 82 THR A CA 1
ATOM 692 C C . THR A 1 82 ? 6.822 2.024 -23.333 1.00 74.38 82 THR A C 1
ATOM 694 O O . THR A 1 82 ? 7.999 1.934 -23.697 1.00 74.38 82 THR A O 1
ATOM 697 N N . ARG A 1 83 ? 5.874 1.200 -23.794 1.00 78.88 83 ARG A N 1
ATOM 698 C CA . ARG A 1 83 ? 6.137 0.233 -24.868 1.00 78.88 83 ARG A CA 1
ATOM 699 C C . ARG A 1 83 ? 6.736 0.930 -26.094 1.00 78.88 83 ARG A C 1
ATOM 701 O O . ARG A 1 83 ? 7.665 0.408 -26.688 1.00 78.88 83 ARG A O 1
ATOM 708 N N . GLU A 1 84 ? 6.262 2.138 -26.380 1.00 85.50 84 GLU A N 1
ATOM 709 C CA . GLU A 1 84 ? 6.747 3.010 -27.448 1.00 85.50 84 GLU A CA 1
ATOM 710 C C . GLU A 1 84 ? 8.223 3.404 -27.285 1.00 85.50 84 GLU A C 1
ATOM 712 O O . GLU A 1 84 ? 8.986 3.289 -28.239 1.00 85.50 84 GLU A O 1
ATOM 717 N N . VAL A 1 85 ? 8.669 3.794 -26.083 1.00 86.50 85 VAL A N 1
ATOM 718 C CA . VAL A 1 85 ? 10.091 4.103 -25.846 1.00 86.50 85 VAL A CA 1
ATOM 719 C C . VAL A 1 85 ? 10.952 2.865 -26.086 1.00 86.50 85 VAL A C 1
ATOM 721 O O . VAL A 1 85 ? 11.959 2.955 -26.785 1.00 86.50 85 VAL A O 1
ATOM 724 N N . LYS A 1 86 ? 10.537 1.692 -25.589 1.00 87.81 86 LYS A N 1
ATOM 725 C CA . LYS A 1 86 ? 11.249 0.434 -25.864 1.00 87.81 86 LYS A CA 1
ATOM 726 C C . LYS A 1 86 ? 11.293 0.121 -27.366 1.00 87.81 86 LYS A C 1
ATOM 728 O O . LYS A 1 86 ? 12.349 -0.252 -27.874 1.00 87.81 86 LYS A O 1
ATOM 733 N N . GLU A 1 87 ? 10.163 0.242 -28.060 1.00 92.69 87 GLU A N 1
ATOM 734 C CA . GLU A 1 87 ? 10.053 -0.017 -29.502 1.00 92.69 87 GLU A CA 1
ATOM 735 C C . GLU A 1 87 ? 10.975 0.906 -30.311 1.00 92.69 87 GLU A C 1
ATOM 737 O O . GLU A 1 87 ? 11.707 0.418 -31.169 1.00 92.69 87 GLU A O 1
ATOM 742 N N . ASN A 1 88 ? 11.005 2.205 -30.000 1.00 94.75 88 ASN A N 1
ATOM 743 C CA . ASN A 1 88 ? 11.869 3.170 -30.686 1.00 94.75 88 ASN A CA 1
ATOM 744 C C . ASN A 1 88 ? 13.355 2.847 -30.479 1.00 94.75 88 ASN A C 1
ATOM 746 O O . ASN A 1 88 ? 14.092 2.731 -31.453 1.00 94.75 88 ASN A O 1
ATOM 750 N N . TRP A 1 89 ? 13.774 2.591 -29.234 1.00 94.69 89 TRP A N 1
ATOM 751 C CA . TRP A 1 89 ? 15.153 2.185 -28.937 1.00 94.69 89 TRP A CA 1
ATOM 752 C C . TRP A 1 89 ? 15.558 0.894 -29.653 1.00 94.69 89 TRP A C 1
ATOM 754 O O . TRP A 1 89 ? 16.671 0.794 -30.160 1.00 94.69 89 TRP A O 1
ATOM 764 N N . THR A 1 90 ? 14.661 -0.094 -29.702 1.00 95.88 90 THR A N 1
ATOM 765 C CA . THR A 1 90 ? 14.945 -1.384 -30.348 1.00 95.88 90 THR A CA 1
ATOM 766 C C . THR A 1 90 ? 15.114 -1.201 -31.856 1.00 95.88 90 THR A C 1
ATOM 768 O O . THR A 1 90 ? 16.100 -1.676 -32.408 1.00 95.88 90 THR A O 1
ATOM 771 N N . ARG A 1 91 ? 14.223 -0.435 -32.504 1.00 97.12 91 ARG A N 1
ATOM 772 C CA . ARG A 1 91 ? 14.318 -0.120 -33.940 1.00 97.12 91 ARG A CA 1
ATOM 773 C C . ARG A 1 91 ? 15.611 0.609 -34.295 1.00 97.12 91 ARG A C 1
ATOM 775 O O . ARG A 1 91 ? 16.253 0.271 -35.286 1.00 97.12 91 ARG A O 1
ATOM 782 N N . ASP A 1 92 ? 15.994 1.604 -33.499 1.00 97.62 92 ASP A N 1
ATOM 783 C CA . ASP A 1 92 ? 17.226 2.353 -33.748 1.00 97.62 92 ASP A CA 1
ATOM 784 C C . ASP A 1 92 ? 18.470 1.476 -33.586 1.00 97.62 92 ASP A C 1
ATOM 786 O O . ASP A 1 92 ? 19.368 1.529 -34.425 1.00 97.62 92 ASP A O 1
ATOM 790 N N . LEU A 1 93 ? 18.507 0.622 -32.560 1.00 97.38 93 LEU A N 1
ATOM 791 C CA . LEU A 1 93 ? 19.605 -0.326 -32.363 1.00 97.38 93 LEU A CA 1
ATOM 792 C C . LEU A 1 93 ? 19.694 -1.352 -33.496 1.00 97.38 93 LEU A C 1
ATOM 794 O O . LEU A 1 93 ? 20.788 -1.593 -34.002 1.00 97.38 93 LEU A O 1
ATOM 798 N N . GLU A 1 94 ? 18.567 -1.928 -33.918 1.00 97.56 94 GLU A N 1
ATOM 799 C CA . GLU A 1 94 ? 18.513 -2.869 -35.045 1.00 97.56 94 GLU A CA 1
ATOM 800 C C . GLU A 1 94 ? 19.071 -2.240 -36.325 1.00 97.56 94 GLU A C 1
ATOM 802 O O . GLU A 1 94 ? 19.903 -2.849 -37.000 1.00 97.56 94 GLU A O 1
ATOM 807 N N . ARG A 1 95 ? 18.677 -0.995 -36.621 1.00 97.31 95 ARG A N 1
ATOM 808 C CA . ARG A 1 95 ? 19.186 -0.240 -37.772 1.00 97.31 95 ARG A CA 1
ATOM 809 C C . ARG A 1 95 ? 20.696 -0.023 -37.693 1.00 97.31 95 ARG A C 1
ATOM 811 O O . ARG A 1 95 ? 21.393 -0.332 -38.655 1.00 97.31 95 ARG A O 1
ATOM 818 N N . ILE A 1 96 ? 21.201 0.460 -36.554 1.00 97.62 96 ILE A N 1
ATOM 819 C CA . ILE A 1 96 ? 22.638 0.710 -36.355 1.00 97.62 96 ILE A CA 1
ATOM 820 C C . ILE A 1 96 ? 23.444 -0.579 -36.547 1.00 97.62 96 ILE A C 1
ATOM 822 O O . ILE A 1 96 ? 24.451 -0.583 -37.255 1.00 97.62 96 ILE A O 1
ATOM 826 N N . LEU A 1 97 ? 23.002 -1.682 -35.937 1.00 96.75 97 LEU A N 1
ATOM 827 C CA . LEU A 1 97 ? 23.688 -2.972 -36.036 1.00 96.75 97 LEU A CA 1
ATOM 828 C C . LEU A 1 97 ? 23.695 -3.502 -37.472 1.00 96.75 97 LEU A C 1
ATOM 830 O O . LEU A 1 97 ? 24.710 -4.034 -37.924 1.00 96.75 97 LEU A O 1
ATOM 834 N N . TRP A 1 98 ? 22.592 -3.330 -38.203 1.00 95.38 98 TRP A N 1
ATOM 835 C CA . TRP A 1 98 ? 22.507 -3.732 -39.603 1.00 95.38 98 TRP A CA 1
ATOM 836 C C . TRP A 1 98 ? 23.444 -2.914 -40.499 1.00 95.38 98 TRP A C 1
ATOM 838 O O . TRP A 1 98 ? 24.198 -3.484 -41.286 1.00 95.38 98 TRP A O 1
ATOM 848 N N . GLU A 1 99 ? 23.455 -1.586 -40.352 1.00 95.94 99 GLU A N 1
ATOM 849 C CA . GLU A 1 99 ? 24.349 -0.694 -41.103 1.00 95.94 99 GLU A CA 1
ATOM 850 C C . GLU A 1 99 ? 25.826 -1.035 -40.866 1.00 95.94 99 GLU A C 1
ATOM 852 O O . GLU A 1 99 ? 26.607 -1.082 -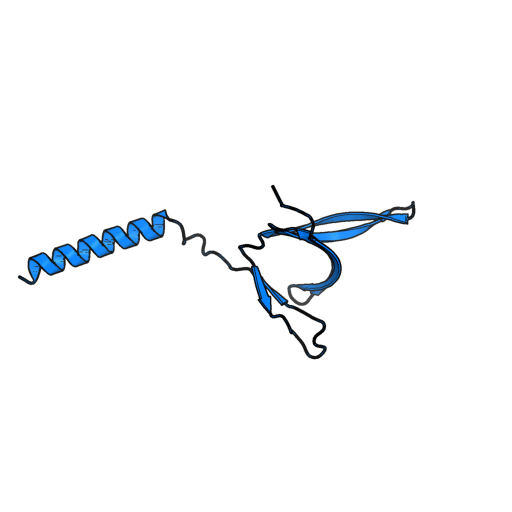41.822 1.00 9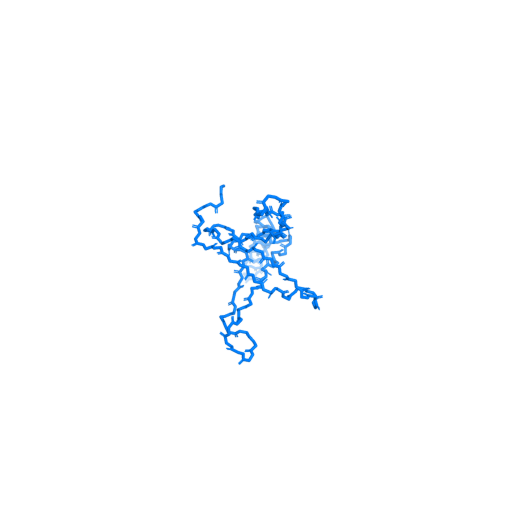5.94 99 GLU A O 1
ATOM 857 N N . GLN A 1 100 ? 26.195 -1.332 -39.615 1.00 95.00 100 GLN A N 1
ATOM 858 C CA . GLN A 1 100 ? 27.538 -1.788 -39.253 1.00 95.00 100 GLN A CA 1
ATOM 859 C C . GLN A 1 100 ? 27.867 -3.145 -39.877 1.00 95.00 100 GLN A C 1
ATOM 861 O O . GLN A 1 100 ? 28.941 -3.297 -40.448 1.00 95.00 100 GLN A O 1
ATOM 866 N N . ALA A 1 101 ? 26.956 -4.119 -39.815 1.00 92.69 101 ALA A N 1
ATOM 867 C CA . ALA A 1 101 ? 27.171 -5.440 -40.406 1.00 92.69 101 ALA A CA 1
ATOM 868 C C . ALA A 1 101 ? 27.371 -5.381 -41.931 1.00 92.69 101 ALA A C 1
ATOM 870 O O . ALA A 1 101 ? 28.145 -6.163 -42.478 1.00 92.69 101 ALA A O 1
ATOM 871 N N . VAL A 1 102 ? 26.700 -4.447 -42.614 1.00 91.50 102 VAL A N 1
ATOM 872 C CA . VAL A 1 102 ? 26.856 -4.222 -44.060 1.00 91.50 102 VAL A CA 1
ATOM 873 C C . VAL A 1 102 ? 28.166 -3.500 -44.391 1.00 91.50 102 VAL A C 1
ATOM 875 O O . VAL A 1 102 ? 28.808 -3.863 -45.370 1.00 91.50 102 VAL A O 1
ATOM 878 N N . HIS A 1 103 ? 28.571 -2.502 -43.597 1.00 83.56 103 HIS A N 1
ATOM 879 C CA . HIS A 1 103 ? 29.808 -1.737 -43.830 1.00 83.56 103 HIS A CA 1
ATOM 880 C C . HIS A 1 103 ? 31.086 -2.474 -43.422 1.00 83.56 103 HIS A C 1
ATOM 882 O O . HIS A 1 103 ? 32.156 -2.151 -43.926 1.00 83.56 103 HIS A O 1
ATOM 888 N N . ASN A 1 104 ? 30.997 -3.425 -42.493 1.00 72.56 104 ASN A N 1
ATOM 889 C CA . ASN A 1 104 ? 32.142 -4.187 -41.991 1.00 72.56 104 ASN A CA 1
ATOM 890 C C . ASN A 1 104 ? 32.364 -5.496 -42.780 1.00 72.56 104 ASN A C 1
ATOM 892 O O . ASN A 1 104 ? 32.940 -6.452 -42.255 1.00 72.56 104 ASN A O 1
ATOM 896 N N . ARG A 1 105 ? 31.858 -5.543 -44.018 1.00 56.16 105 ARG A N 1
ATOM 897 C CA . ARG A 1 105 ? 32.033 -6.616 -45.000 1.00 56.16 105 ARG A CA 1
ATOM 898 C C . ARG A 1 105 ? 32.929 -6.132 -46.131 1.00 56.16 105 ARG A C 1
ATOM 900 O O . ARG A 1 105 ? 33.770 -6.946 -46.567 1.00 56.16 105 ARG A O 1
#

Secondary structure (DSSP, 8-state):
----EEEEEEEEEEETTEEEEEEEEEESSEEEEEEEEE-TTS-EEEEEEEEEEGGGEEEEEEESTTS-EEEEEE----TT--HHHHHHHHHHHHHHHHHHHHHT-

Radius of gyration: 22.69 Å; chains: 1; bounding box: 56×22×63 Å

Organism: Cirrhinus mrigala (NCBI:txid683832)

InterPro domains:
  IPR011993 PH-like domain superfamily [G3DSA:2.30.29.30] (1-105)
  IPR052231 Rho GEF and signaling-related domain-containing protein [PTHR45845] (1-105)
  IPR055251 SOS1/NGEF-like, PH domain [PF22697] (1-95)